Protein AF-A0A2H9MUK8-F1 (afdb_monomer)

pLDDT: mean 88.63, std 6.0, range [52.5, 94.81]

Foldseek 3Di:
DDDDDDDDDDDPDPVVSVVVLVVVVVVCVVVVHDDDHDDDDDDDDDDDKDFPDPDPDDDGDIDD

Nearest PDB structures (foldseek):
  8b2l-assembly1_R1  TM=9.076E-01  e=8.007E-03  Nicotiana tabacum
  8jiw-assembly1_BU  TM=9.199E-01  e=9.958E-03  Triticum aestivum
  6xiq-assembly1_AK  TM=5.946E-01  e=2.216E-02  Saccharomyces cerevisiae

Radius of gyration: 20.99 Å; Cα contacts (8 Å, |Δi|>4): 28; chains: 1; bounding box: 41×27×54 Å

Structure (mmCIF, N/CA/C/O backbone):
data_AF-A0A2H9MUK8-F1
#
_entry.id   AF-A0A2H9MUK8-F1
#
loop_
_atom_site.group_PDB
_atom_site.id
_atom_site.type_symbol
_atom_site.label_atom_id
_atom_site.label_alt_id
_atom_site.label_comp_id
_atom_site.label_asym_id
_atom_site.label_entity_id
_atom_site.label_seq_id
_atom_site.pdbx_PDB_ins_code
_atom_site.Cartn_x
_atom_site.Cartn_y
_atom_site.Cartn_z
_atom_site.occupancy
_atom_site.B_iso_or_equiv
_atom_site.auth_seq_id
_atom_site.auth_comp_id
_atom_site.auth_asym_id
_atom_site.auth_atom_id
_atom_site.pdbx_PDB_model_num
ATOM 1 N N . MET A 1 1 ? -13.370 19.845 23.019 1.00 52.50 1 MET A N 1
ATOM 2 C CA . MET A 1 1 ? -13.056 19.660 21.585 1.00 52.50 1 MET A CA 1
ATOM 3 C C . MET A 1 1 ? -12.368 18.320 21.414 1.00 52.50 1 MET A C 1
ATOM 5 O O . MET A 1 1 ? -11.383 18.077 22.096 1.00 52.50 1 MET A O 1
ATOM 9 N N . THR A 1 2 ? -12.881 17.434 20.567 1.00 74.06 2 THR A N 1
ATOM 10 C CA . THR A 1 2 ? -12.233 16.148 20.277 1.00 74.06 2 THR A CA 1
ATOM 11 C C . THR A 1 2 ? -11.216 16.354 19.161 1.00 74.06 2 THR A C 1
ATOM 13 O O . THR A 1 2 ? -11.591 16.671 18.034 1.00 74.06 2 THR A O 1
ATOM 16 N N . GLN A 1 3 ? -9.928 16.208 19.467 1.00 81.75 3 GLN A N 1
ATOM 17 C CA . GLN A 1 3 ? -8.866 16.355 18.476 1.00 81.75 3 GLN A CA 1
ATOM 18 C C . GLN A 1 3 ? -8.810 15.099 17.600 1.00 81.75 3 GLN A C 1
ATOM 20 O O . GLN A 1 3 ? -8.610 13.988 18.086 1.00 81.75 3 GLN A O 1
ATOM 25 N N . THR A 1 4 ? -9.029 15.262 16.296 1.00 83.81 4 THR A N 1
ATOM 26 C CA . THR A 1 4 ? -8.984 14.150 15.341 1.00 83.81 4 THR A CA 1
ATOM 27 C C . THR A 1 4 ? -7.569 13.977 14.801 1.00 83.81 4 THR A C 1
ATOM 29 O O . THR A 1 4 ? -7.060 14.871 14.126 1.00 83.81 4 THR A O 1
ATOM 32 N N . ALA A 1 5 ? -6.955 12.819 15.040 1.00 86.94 5 ALA A N 1
ATOM 33 C CA . ALA A 1 5 ? -5.687 12.439 14.424 1.00 86.94 5 ALA A CA 1
ATOM 34 C C . ALA A 1 5 ? -5.928 11.658 13.120 1.00 86.94 5 ALA A C 1
ATOM 36 O O . ALA A 1 5 ? -6.860 10.857 13.021 1.00 86.94 5 ALA A O 1
ATOM 37 N N . ARG A 1 6 ? -5.081 11.877 12.109 1.00 89.19 6 ARG A N 1
ATOM 38 C CA . ARG A 1 6 ? -5.062 11.091 10.867 1.00 89.19 6 ARG A CA 1
ATOM 39 C C . ARG A 1 6 ? -3.683 10.480 10.688 1.00 89.19 6 ARG A C 1
ATOM 41 O O . ARG A 1 6 ? -2.708 11.208 10.543 1.00 89.19 6 ARG A O 1
ATOM 48 N N . VAL A 1 7 ? -3.624 9.155 10.650 1.00 89.25 7 VAL A N 1
ATOM 49 C CA . VAL A 1 7 ? -2.389 8.403 10.412 1.00 89.25 7 VAL A CA 1
ATOM 50 C C . VAL A 1 7 ? -2.384 7.938 8.960 1.00 89.25 7 VAL A C 1
ATOM 52 O O . VAL A 1 7 ? -3.308 7.251 8.528 1.00 89.25 7 VAL A O 1
ATOM 55 N N . LYS A 1 8 ? -1.366 8.334 8.192 1.00 90.94 8 LYS A N 1
ATOM 56 C CA . LYS A 1 8 ? -1.124 7.822 6.837 1.00 90.94 8 LYS A CA 1
ATOM 57 C C . LYS A 1 8 ? 0.079 6.893 6.895 1.00 90.94 8 LYS A C 1
ATOM 59 O O . LYS A 1 8 ? 1.151 7.320 7.307 1.00 90.94 8 LYS A O 1
ATOM 64 N N . LEU A 1 9 ? -0.109 5.646 6.482 1.00 90.62 9 LEU A N 1
ATOM 65 C CA . LEU A 1 9 ? 0.961 4.661 6.415 1.00 90.62 9 LEU A CA 1
ATOM 66 C C . LEU A 1 9 ? 1.398 4.500 4.957 1.00 90.62 9 LEU A C 1
ATOM 68 O O . LEU A 1 9 ? 0.564 4.332 4.068 1.00 90.62 9 LEU A O 1
ATOM 72 N N . THR A 1 10 ? 2.702 4.550 4.715 1.00 92.06 10 THR A N 1
ATOM 73 C CA . THR A 1 10 ? 3.306 4.332 3.397 1.00 92.06 10 THR A CA 1
ATOM 74 C C . THR A 1 10 ? 4.468 3.369 3.549 1.00 92.06 10 THR A C 1
ATOM 76 O O . THR A 1 10 ? 5.337 3.581 4.390 1.00 92.06 10 THR A O 1
ATOM 79 N N . SER A 1 11 ? 4.486 2.313 2.742 1.00 91.94 11 SER A N 1
ATOM 80 C CA . SER A 1 11 ? 5.550 1.311 2.738 1.00 91.94 11 SER A CA 1
ATOM 81 C C . SER A 1 11 ? 5.742 0.760 1.330 1.00 91.94 11 SER A C 1
ATOM 83 O O . SER A 1 11 ? 4.834 0.827 0.503 1.00 91.94 11 SER A O 1
ATOM 85 N N . ILE A 1 12 ? 6.925 0.204 1.077 1.00 92.81 12 ILE A N 1
ATOM 86 C CA . ILE A 1 12 ? 7.261 -0.507 -0.164 1.00 92.81 12 ILE A CA 1
ATOM 87 C C . ILE A 1 12 ? 6.658 -1.920 -0.140 1.00 92.81 12 ILE A C 1
ATOM 89 O O . ILE A 1 12 ? 6.253 -2.449 -1.170 1.00 92.81 12 ILE A O 1
ATOM 93 N N . SER A 1 13 ? 6.568 -2.536 1.045 1.00 92.88 13 SER A N 1
ATOM 94 C CA . SER A 1 13 ? 6.060 -3.899 1.215 1.00 92.88 13 SER A CA 1
ATOM 95 C C . SER A 1 13 ? 4.649 -3.903 1.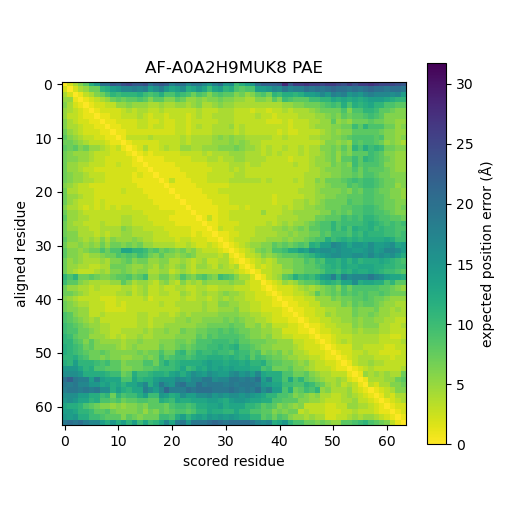807 1.00 92.88 13 SER A C 1
ATOM 97 O O . SER A 1 13 ? 4.472 -3.534 2.972 1.00 92.88 13 SER A O 1
ATOM 99 N N . LEU A 1 14 ? 3.677 -4.405 1.042 1.00 90.19 14 LEU A N 1
ATOM 100 C CA . LEU A 1 14 ? 2.287 -4.602 1.474 1.00 90.19 14 LEU A CA 1
ATOM 101 C C . LEU A 1 14 ? 2.122 -5.4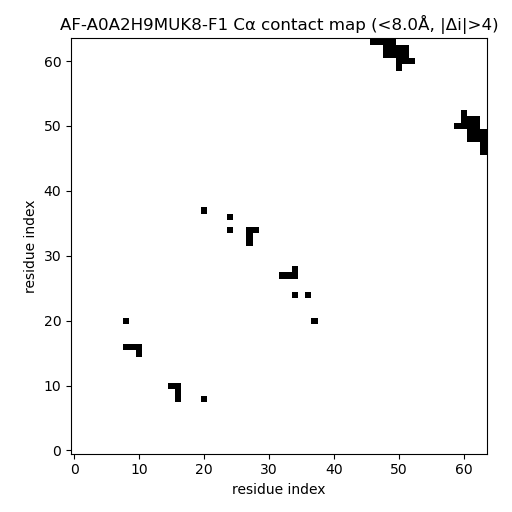94 2.724 1.00 90.19 14 LEU A C 1
ATOM 103 O O . LEU A 1 14 ? 1.468 -5.045 3.660 1.00 90.19 14 LEU A O 1
ATOM 107 N N . PRO A 1 15 ? 2.756 -6.680 2.846 1.00 93.25 15 PRO A N 1
ATOM 108 C CA . PRO A 1 15 ? 2.483 -7.563 3.987 1.00 93.25 15 PRO A CA 1
ATOM 109 C C . PRO A 1 15 ? 2.909 -6.962 5.334 1.00 93.25 15 PRO A C 1
ATOM 111 O O . PRO A 1 15 ? 2.230 -7.136 6.343 1.00 93.25 15 PRO A O 1
ATOM 114 N N . LYS A 1 16 ? 4.013 -6.200 5.361 1.00 93.25 16 LYS A N 1
ATOM 115 C CA . LYS A 1 16 ? 4.437 -5.494 6.581 1.00 93.25 16 LYS A CA 1
ATOM 116 C C . LYS A 1 16 ? 3.483 -4.346 6.921 1.00 93.25 16 LYS A C 1
ATOM 118 O O . LYS A 1 16 ? 3.232 -4.096 8.095 1.00 93.25 16 LYS A O 1
ATOM 123 N N . LEU A 1 17 ? 2.957 -3.658 5.903 1.00 93.31 17 LEU A N 1
ATOM 124 C CA . LEU A 1 17 ? 1.998 -2.568 6.076 1.00 93.31 17 LEU A CA 1
ATOM 125 C C . LEU A 1 17 ? 0.697 -3.073 6.708 1.00 93.31 17 LEU A C 1
ATOM 127 O O . LEU A 1 17 ? 0.203 -2.451 7.646 1.00 93.31 17 LEU A O 1
ATOM 131 N N . ASP A 1 18 ? 0.196 -4.217 6.241 1.00 92.19 18 ASP A N 1
ATOM 132 C CA . ASP A 1 18 ? -1.015 -4.842 6.776 1.00 92.19 18 ASP A CA 1
ATOM 133 C C . ASP A 1 18 ? -0.829 -5.293 8.228 1.00 92.19 18 ASP A C 1
ATOM 135 O O . ASP A 1 18 ? -1.703 -5.054 9.064 1.00 92.19 18 ASP A O 1
ATOM 139 N N . GLY A 1 19 ? 0.333 -5.867 8.563 1.00 94.81 19 GLY A N 1
ATOM 140 C CA . GLY A 1 19 ? 0.678 -6.223 9.943 1.00 94.81 19 GLY A CA 1
ATOM 141 C C . GLY A 1 19 ? 0.598 -5.024 10.894 1.00 94.81 19 GLY A C 1
ATOM 142 O O . GLY A 1 19 ? -0.118 -5.069 11.895 1.00 94.8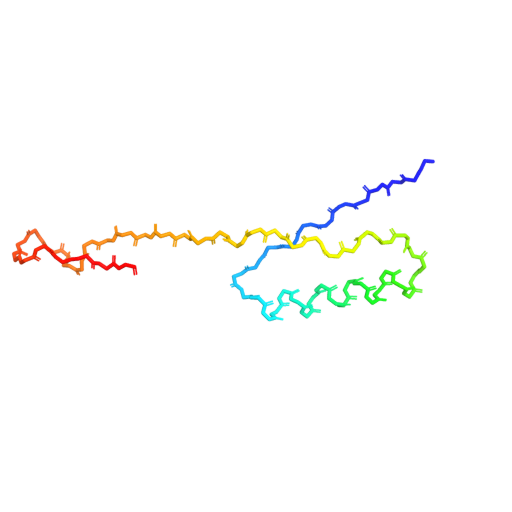1 19 GLY A O 1
ATOM 143 N N . VAL A 1 20 ? 1.255 -3.917 10.535 1.00 93.88 20 VAL A N 1
ATOM 144 C CA . VAL A 1 20 ? 1.246 -2.677 11.334 1.00 93.88 20 VAL A CA 1
ATOM 145 C C . VAL A 1 20 ? -0.154 -2.058 11.398 1.00 93.88 20 VAL A C 1
ATOM 147 O O . VAL A 1 20 ? -0.582 -1.572 12.446 1.00 93.88 20 VAL A O 1
ATOM 150 N N . CYS A 1 21 ? -0.903 -2.086 10.293 1.00 92.75 21 CYS A N 1
ATOM 151 C CA . CYS A 1 21 ? -2.265 -1.563 10.253 1.00 92.75 21 CYS A CA 1
ATOM 152 C C . CYS A 1 21 ? -3.185 -2.311 11.233 1.00 92.75 21 CYS A C 1
ATOM 154 O O . CYS A 1 21 ? -3.942 -1.685 11.983 1.00 92.75 21 CYS A O 1
ATOM 156 N N . ASN A 1 22 ? -3.070 -3.640 11.277 1.00 92.94 22 ASN A N 1
ATOM 157 C CA . ASN A 1 22 ? -3.825 -4.491 12.192 1.00 92.94 22 ASN A CA 1
ATOM 158 C C . ASN A 1 22 ? -3.463 -4.243 13.659 1.00 92.94 22 ASN A C 1
ATOM 160 O O . ASN A 1 22 ? -4.359 -4.193 14.506 1.00 92.94 22 ASN A O 1
ATOM 164 N N . GLU A 1 23 ? -2.185 -4.028 13.963 1.00 93.19 23 GLU A N 1
ATOM 165 C CA . GLU A 1 23 ? -1.733 -3.712 15.318 1.00 93.19 23 GLU A CA 1
ATOM 166 C C . GLU A 1 23 ? -2.309 -2.375 15.812 1.00 93.19 23 GLU A C 1
ATOM 168 O O . GLU A 1 23 ? -2.913 -2.316 16.888 1.00 93.19 23 GLU A O 1
ATOM 173 N N . ILE A 1 24 ? -2.238 -1.322 14.989 1.00 91.06 24 ILE A N 1
ATOM 174 C CA . ILE A 1 24 ? -2.798 0.003 15.309 1.00 91.06 24 ILE A CA 1
ATOM 175 C C . ILE A 1 24 ? -4.314 -0.083 15.523 1.00 91.06 24 ILE A C 1
ATOM 177 O O . ILE A 1 24 ? -4.850 0.496 16.473 1.00 91.06 24 ILE A O 1
ATOM 181 N N . MET A 1 25 ? -5.021 -0.832 14.673 1.00 89.69 25 MET A N 1
ATOM 182 C CA . MET A 1 25 ? -6.455 -1.066 14.851 1.00 89.69 25 MET A CA 1
ATOM 183 C C . MET A 1 25 ? -6.762 -1.839 16.136 1.00 89.69 25 MET A C 1
ATOM 185 O O . MET A 1 25 ? -7.742 -1.527 16.816 1.00 89.69 25 MET A O 1
ATOM 189 N N . GLY A 1 26 ? -5.936 -2.827 16.485 1.00 92.31 26 GLY A N 1
ATOM 190 C CA . GLY A 1 26 ? -6.052 -3.582 17.730 1.00 92.31 26 GLY A CA 1
ATOM 191 C C . GLY A 1 26 ? -5.905 -2.689 18.961 1.00 92.31 26 GLY A C 1
ATOM 192 O O . GLY A 1 26 ? -6.722 -2.775 19.878 1.00 92.31 26 GLY A O 1
ATOM 193 N N . ILE A 1 27 ? -4.922 -1.787 18.959 1.00 91.00 27 ILE A N 1
ATOM 194 C CA . ILE A 1 27 ? -4.718 -0.806 20.034 1.00 91.00 27 ILE A CA 1
ATOM 195 C C . ILE A 1 27 ? -5.915 0.149 20.119 1.00 91.00 27 ILE A C 1
ATOM 197 O O . ILE A 1 27 ? -6.472 0.336 21.197 1.00 91.00 27 ILE A O 1
ATOM 201 N N . GLY A 1 28 ? -6.381 0.689 18.989 1.00 88.75 28 GLY A N 1
ATOM 202 C CA . GLY A 1 28 ? -7.533 1.597 18.961 1.00 88.75 28 GLY A CA 1
ATOM 203 C C . GLY A 1 28 ? -8.818 0.972 19.519 1.00 88.75 28 GLY A C 1
ATOM 204 O O . GLY A 1 28 ? -9.547 1.633 20.262 1.00 88.75 28 GLY A O 1
ATOM 205 N N . LYS A 1 29 ? -9.062 -0.314 19.222 1.00 88.56 29 LYS A N 1
ATOM 206 C CA . LYS A 1 29 ? -10.186 -1.083 19.782 1.00 88.56 29 LYS A CA 1
ATOM 207 C C . LYS A 1 29 ? -10.038 -1.309 21.288 1.00 88.56 29 LYS A C 1
ATOM 209 O O . LYS A 1 29 ? -11.010 -1.116 22.009 1.00 88.56 29 LYS A O 1
ATOM 214 N N . LYS A 1 30 ? -8.842 -1.676 21.764 1.00 92.12 30 LYS A N 1
ATOM 215 C CA . LYS A 1 30 ? -8.565 -1.884 23.200 1.00 92.12 30 LYS A CA 1
ATOM 216 C C . LYS A 1 30 ? -8.753 -0.604 24.016 1.00 92.12 30 LYS A C 1
ATOM 218 O O . LYS A 1 30 ? -9.304 -0.657 25.107 1.00 92.12 30 LYS A O 1
ATOM 223 N N . THR A 1 31 ? -8.344 0.538 23.472 1.00 89.62 31 THR A N 1
ATOM 224 C CA . THR A 1 31 ? -8.462 1.846 24.136 1.00 89.62 31 THR A CA 1
ATOM 225 C C . THR A 1 31 ? -9.865 2.463 23.996 1.00 89.62 31 THR A C 1
ATOM 227 O O . THR A 1 31 ? -10.147 3.491 24.602 1.00 89.62 31 THR A O 1
ATOM 230 N N . GLY A 1 32 ? -10.768 1.866 23.205 1.00 84.62 32 GLY A N 1
ATOM 231 C CA . GLY A 1 32 ? -12.139 2.365 23.025 1.00 84.62 32 GLY A CA 1
ATOM 232 C C . 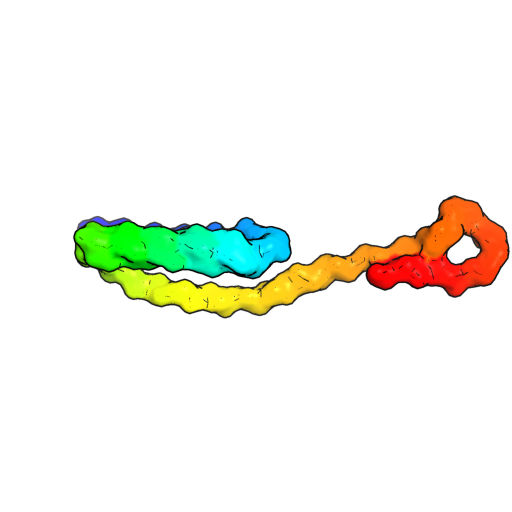GLY A 1 32 ? -12.243 3.648 22.187 1.00 84.62 32 GLY A C 1
ATOM 233 O O . GLY A 1 32 ? -13.219 4.392 22.296 1.00 84.62 32 GLY A O 1
ATOM 234 N N . VAL A 1 33 ? -11.244 3.935 21.347 1.00 86.00 33 VAL A N 1
ATOM 235 C CA . VAL A 1 33 ? -11.218 5.143 20.508 1.00 86.00 33 VAL A CA 1
ATOM 236 C C . VAL A 1 33 ? -12.095 4.936 19.270 1.00 86.00 33 VAL A C 1
ATOM 238 O O . VAL A 1 33 ? -12.122 3.858 18.679 1.00 86.00 33 VAL A O 1
ATOM 241 N N . LYS A 1 34 ? -12.803 5.982 18.823 1.00 85.19 34 LYS A N 1
ATOM 242 C CA . LYS A 1 34 ? -13.562 5.948 17.561 1.00 85.19 34 LYS A CA 1
ATOM 243 C C . LYS A 1 34 ? -12.598 5.908 16.370 1.00 85.19 34 LYS A C 1
ATOM 245 O O . LYS A 1 34 ? -12.065 6.941 15.968 1.00 85.19 34 LYS A O 1
ATOM 250 N N . VAL A 1 35 ? -12.391 4.723 15.798 1.00 85.69 35 VAL A N 1
ATOM 251 C CA . VAL A 1 35 ? -11.518 4.516 14.633 1.00 85.69 35 VAL A CA 1
ATOM 252 C C . VAL A 1 35 ? -12.343 4.551 13.345 1.00 85.69 35 VAL A C 1
ATOM 254 O O . VAL A 1 35 ? -13.345 3.851 13.221 1.00 85.69 35 VAL A O 1
ATOM 257 N N . LYS A 1 36 ? -11.909 5.344 12.360 1.00 84.50 36 LYS A N 1
ATOM 258 C CA . LYS A 1 36 ? -12.342 5.177 10.964 1.00 84.50 36 LYS A CA 1
ATOM 259 C C . LYS A 1 36 ? -11.373 4.199 10.305 1.00 84.50 36 LYS A C 1
ATOM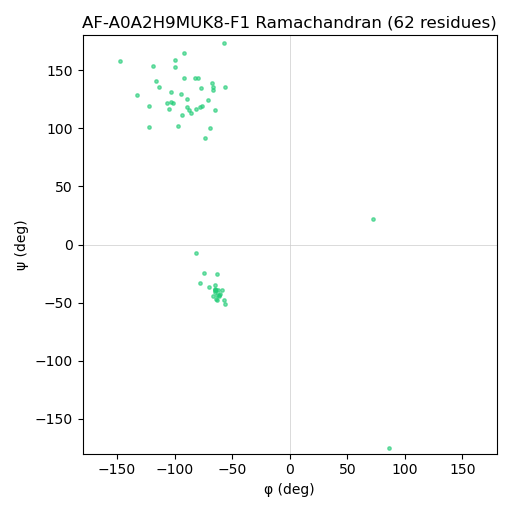 261 O O . LYS A 1 36 ? -10.168 4.406 10.405 1.00 84.50 36 LYS A O 1
ATOM 266 N N . GLY A 1 37 ? -11.918 3.127 9.730 1.00 80.62 37 GLY A N 1
ATOM 267 C CA . GLY A 1 37 ? -11.173 1.952 9.275 1.00 80.62 37 GLY A CA 1
ATOM 268 C C . GLY A 1 37 ? -10.059 2.235 8.258 1.00 80.62 37 GLY A C 1
ATOM 269 O O . GLY A 1 37 ? -9.915 3.360 7.767 1.00 80.62 37 GLY A O 1
ATOM 270 N N . PRO A 1 38 ? -9.267 1.208 7.920 1.00 87.06 38 PRO A N 1
ATOM 271 C CA . PRO A 1 38 ? -8.161 1.347 6.992 1.00 87.06 38 PRO A CA 1
ATOM 272 C C . PRO A 1 38 ? -8.731 1.691 5.621 1.00 87.06 38 PRO A C 1
ATOM 274 O O . PRO A 1 38 ? -9.496 0.929 5.039 1.00 87.06 38 PRO A O 1
ATOM 277 N N . THR A 1 39 ? -8.409 2.883 5.130 1.00 90.12 39 THR A N 1
ATOM 278 C CA . THR A 1 39 ? -8.826 3.324 3.799 1.00 90.12 39 THR A CA 1
ATOM 279 C C . THR A 1 39 ? -7.658 3.067 2.850 1.00 90.12 39 THR A C 1
ATOM 281 O O . THR A 1 39 ? -6.684 3.825 2.901 1.00 90.12 39 THR A O 1
ATOM 284 N N . PRO A 1 40 ? -7.695 1.996 2.034 1.00 89.56 40 PRO A N 1
ATOM 285 C CA . PRO A 1 40 ? -6.606 1.702 1.118 1.00 89.56 40 PRO A CA 1
ATOM 286 C C . PRO A 1 40 ? -6.536 2.786 0.044 1.00 89.56 40 PRO A C 1
ATOM 288 O O . PRO A 1 40 ? -7.543 3.172 -0.549 1.00 89.56 40 PRO A O 1
ATOM 291 N N . LEU A 1 41 ? -5.328 3.284 -0.198 1.00 9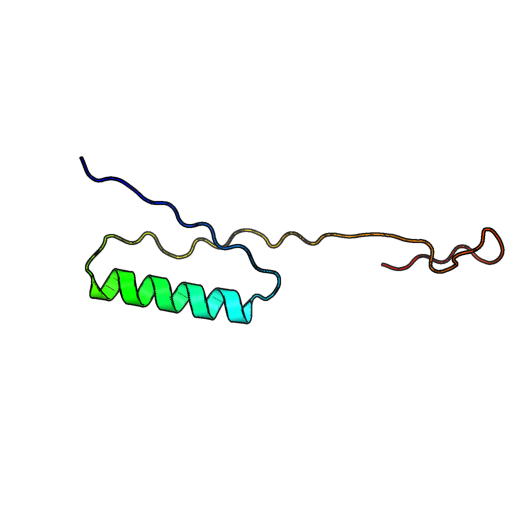1.31 41 LEU A N 1
ATOM 292 C CA . LEU A 1 41 ? -5.041 4.193 -1.300 1.00 91.31 41 LEU A CA 1
ATOM 293 C C . LEU A 1 41 ? -4.426 3.401 -2.462 1.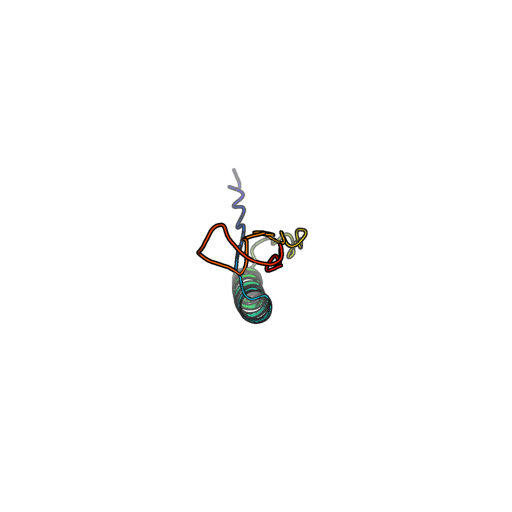00 91.31 41 LEU A C 1
ATOM 295 O O . LEU A 1 41 ? -3.766 2.388 -2.220 1.00 91.31 41 LEU A O 1
ATOM 299 N N . PRO A 1 42 ? -4.590 3.856 -3.717 1.00 92.44 42 PRO A N 1
ATOM 300 C CA . PRO A 1 42 ? -3.941 3.224 -4.859 1.00 92.44 42 PRO A CA 1
ATOM 301 C C . PRO A 1 42 ? -2.419 3.152 -4.685 1.00 92.44 42 PRO A C 1
ATOM 303 O O . PRO A 1 42 ? -1.775 4.133 -4.301 1.00 92.44 42 PRO A O 1
ATOM 306 N N . VAL A 1 43 ? -1.835 1.995 -5.007 1.00 92.38 43 VAL A N 1
ATOM 307 C CA . VAL A 1 43 ? -0.381 1.804 -4.964 1.00 92.38 43 VAL A CA 1
ATOM 308 C C . VAL A 1 43 ? 0.260 2.583 -6.106 1.00 92.38 43 VAL A C 1
ATOM 310 O O . VAL A 1 43 ? -0.057 2.374 -7.278 1.00 92.38 43 VAL A O 1
ATOM 313 N N . LYS A 1 44 ? 1.199 3.467 -5.767 1.00 91.94 44 LYS A N 1
ATOM 314 C CA . LYS A 1 44 ? 2.000 4.178 -6.764 1.00 91.94 44 LYS A CA 1
ATOM 315 C C . LYS A 1 44 ? 3.092 3.249 -7.288 1.00 91.94 44 LYS A C 1
ATOM 317 O O . LYS A 1 44 ? 3.957 2.829 -6.525 1.00 91.94 44 LYS A O 1
ATOM 322 N N . LYS A 1 45 ? 3.063 2.955 -8.589 1.00 90.69 45 LYS A N 1
ATOM 323 C CA . LYS A 1 45 ? 4.152 2.264 -9.291 1.00 90.69 45 LYS A CA 1
ATOM 324 C C . LYS A 1 45 ? 5.084 3.307 -9.898 1.00 90.69 45 LYS A C 1
ATOM 326 O O . LYS A 1 45 ? 4.682 4.035 -10.805 1.00 90.69 45 LYS A O 1
ATOM 331 N N . LEU A 1 46 ? 6.297 3.401 -9.363 1.00 91.06 46 LEU A N 1
ATOM 332 C CA . LEU A 1 46 ? 7.355 4.235 -9.926 1.00 91.06 46 LEU A CA 1
ATOM 333 C C . LEU A 1 46 ? 8.008 3.456 -11.070 1.00 91.06 46 LEU A C 1
ATOM 335 O O . LEU A 1 46 ? 8.562 2.388 -10.834 1.00 91.06 46 LEU A O 1
ATOM 339 N N . HIS A 1 47 ? 7.905 3.974 -12.293 1.00 90.94 47 HIS A N 1
ATOM 340 C CA . HIS A 1 47 ? 8.565 3.406 -13.468 1.00 90.94 47 HIS A CA 1
ATOM 341 C C . HIS A 1 47 ? 9.786 4.265 -13.794 1.00 90.94 47 HIS A C 1
ATOM 343 O O . HIS A 1 47 ? 9.643 5.473 -13.995 1.00 90.94 47 HIS A O 1
ATOM 349 N N . VAL A 1 48 ? 10.967 3.654 -13.833 1.00 91.50 48 VAL A N 1
ATOM 350 C CA . VAL A 1 48 ? 12.226 4.324 -14.174 1.00 91.50 48 VAL A CA 1
ATOM 351 C C . VAL A 1 48 ? 12.813 3.594 -15.374 1.00 91.50 48 VAL A C 1
ATOM 353 O O . VAL A 1 48 ? 13.376 2.519 -15.224 1.00 91.50 48 VAL A O 1
ATOM 356 N N . ALA A 1 49 ? 12.642 4.164 -16.567 1.00 90.94 49 ALA A N 1
ATOM 357 C CA . ALA A 1 49 ? 13.181 3.591 -17.793 1.00 90.94 49 ALA A CA 1
ATOM 358 C C . ALA A 1 49 ? 14.610 4.096 -18.015 1.00 90.94 49 ALA A C 1
ATOM 360 O O . ALA A 1 49 ? 14.829 5.292 -18.223 1.00 90.94 49 ALA A O 1
ATOM 361 N N .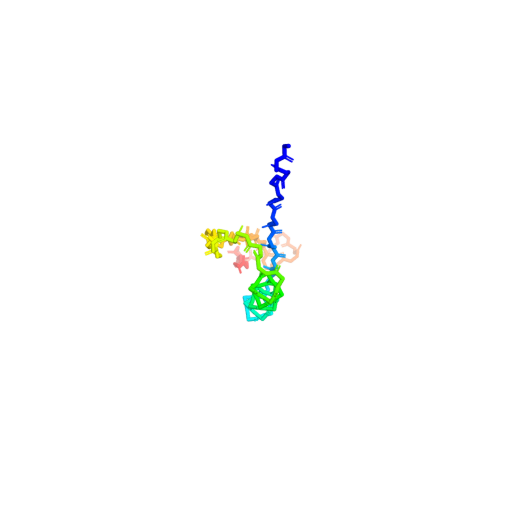 THR A 1 50 ? 15.579 3.187 -17.987 1.00 90.69 50 THR A N 1
ATOM 362 C CA . THR A 1 50 ? 16.986 3.471 -18.290 1.00 90.69 50 THR A CA 1
ATOM 363 C C . THR A 1 50 ? 17.434 2.656 -19.491 1.00 90.69 50 THR A C 1
ATOM 365 O O . THR A 1 50 ? 16.897 1.590 -19.796 1.00 90.69 50 THR A O 1
ATOM 368 N N . ARG A 1 51 ? 18.432 3.158 -20.220 1.00 90.31 51 ARG A N 1
ATOM 369 C CA . ARG A 1 51 ? 19.101 2.339 -21.230 1.00 90.31 51 ARG A CA 1
ATOM 370 C C . ARG A 1 51 ? 19.857 1.218 -20.511 1.00 90.31 51 ARG A C 1
ATOM 372 O O . ARG A 1 51 ? 20.549 1.489 -19.535 1.00 90.31 51 ARG A O 1
ATOM 379 N N . LYS A 1 52 ? 19.758 -0.019 -21.012 1.00 89.19 52 LYS A N 1
ATOM 380 C CA . LYS A 1 52 ? 20.517 -1.158 -20.457 1.00 89.19 52 LYS A CA 1
ATOM 381 C C . LYS A 1 52 ? 22.023 -0.979 -20.635 1.00 89.19 52 LYS A C 1
ATOM 383 O O . LYS A 1 52 ? 22.813 -1.362 -19.784 1.00 89.19 52 LYS A O 1
ATOM 388 N N . SER A 1 53 ? 22.410 -0.434 -21.786 1.00 89.12 53 SER A N 1
ATOM 389 C CA . SER A 1 53 ? 23.804 -0.147 -22.101 1.00 89.12 53 SER A CA 1
ATOM 390 C C . SER A 1 53 ? 24.270 1.119 -21.377 1.00 89.12 53 SER A C 1
ATOM 392 O O . SER A 1 53 ? 23.576 2.137 -21.461 1.00 89.12 53 SER A O 1
ATOM 394 N N . PRO A 1 54 ? 25.465 1.103 -20.760 1.00 90.69 54 PRO A N 1
ATOM 395 C CA . PRO A 1 54 ? 26.098 2.311 -20.244 1.00 90.69 54 PRO A CA 1
ATOM 396 C C . PRO A 1 54 ? 26.687 3.188 -21.361 1.00 90.69 54 PRO A C 1
ATOM 398 O O . PRO A 1 54 ? 26.850 4.390 -21.171 1.00 90.69 54 PRO A O 1
ATOM 401 N N . CYS A 1 55 ? 27.031 2.610 -22.520 1.00 85.94 55 CYS A N 1
ATOM 402 C CA . CYS A 1 55 ? 27.655 3.320 -23.635 1.00 85.94 55 CYS A CA 1
ATOM 403 C C . CYS A 1 55 ? 26.645 3.700 -24.728 1.00 85.94 55 CYS A C 1
ATOM 405 O O . CYS A 1 55 ? 25.582 3.091 -24.860 1.00 85.94 55 CYS A O 1
ATOM 407 N N . GLY A 1 56 ? 27.013 4.705 -25.533 1.00 84.62 56 GLY A N 1
ATOM 408 C CA . GLY A 1 56 ? 26.221 5.243 -26.644 1.00 84.62 56 GLY A CA 1
ATOM 409 C C . GLY A 1 56 ? 25.951 4.253 -27.785 1.00 84.62 56 GLY A C 1
ATOM 410 O O . GLY A 1 56 ? 24.938 4.376 -28.468 1.00 84.62 56 GLY A O 1
ATOM 411 N N . SER A 1 57 ? 26.809 3.251 -27.953 1.00 85.38 57 SER A N 1
ATOM 412 C CA . SER A 1 57 ? 26.840 2.362 -29.119 1.00 85.38 57 SER A CA 1
ATOM 413 C C . SER A 1 57 ? 25.997 1.089 -28.945 1.00 85.38 57 SER A C 1
ATOM 415 O O . SER A 1 57 ? 25.625 0.721 -27.833 1.00 85.38 57 SER A O 1
ATOM 417 N N . GLY A 1 58 ? 25.714 0.392 -30.051 1.00 86.06 58 GLY A N 1
ATOM 418 C CA . GLY A 1 58 ? 24.934 -0.854 -30.060 1.00 86.06 58 GLY A CA 1
ATOM 419 C C . GLY A 1 58 ? 23.418 -0.637 -30.128 1.00 86.06 58 GLY A C 1
ATOM 420 O O . GLY A 1 58 ? 22.946 0.487 -30.278 1.00 86.06 58 GLY A O 1
ATOM 421 N N . THR A 1 59 ? 22.650 -1.725 -30.035 1.00 87.81 59 THR A N 1
ATOM 422 C CA . THR A 1 59 ? 21.183 -1.700 -30.158 1.00 87.81 59 THR A CA 1
ATOM 423 C C . THR A 1 59 ? 20.529 -0.971 -28.983 1.00 87.81 59 THR A C 1
ATOM 425 O O . THR A 1 59 ? 20.919 -1.133 -27.823 1.00 87.81 59 THR A O 1
ATOM 428 N N . GLU A 1 60 ? 19.510 -0.165 -29.273 1.00 89.56 60 GLU A N 1
ATOM 429 C CA . GLU A 1 60 ? 18.754 0.587 -28.272 1.00 89.56 60 GLU A CA 1
ATOM 430 C C . GLU A 1 60 ? 17.835 -0.345 -27.475 1.00 89.56 60 GLU A C 1
ATOM 432 O O . GLU A 1 60 ? 16.702 -0.636 -27.851 1.00 89.56 60 GLU A O 1
ATOM 437 N N . THR A 1 61 ? 18.348 -0.847 -26.353 1.00 90.62 61 THR A N 1
ATOM 438 C CA . THR A 1 61 ? 17.583 -1.663 -25.404 1.00 90.62 61 THR A CA 1
ATOM 439 C C . THR A 1 61 ? 17.400 -0.931 -24.081 1.00 90.62 61 THR A C 1
ATOM 441 O O . THR A 1 61 ? 18.370 -0.404 -23.528 1.00 90.62 61 THR A O 1
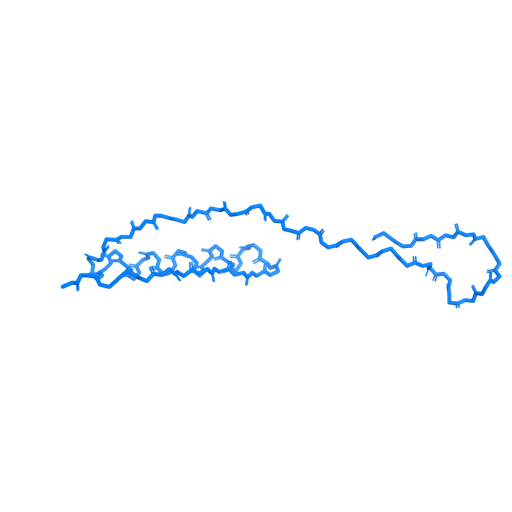ATOM 444 N N . TYR A 1 62 ? 16.182 -0.970 -23.540 1.00 90.69 62 TYR A N 1
ATOM 445 C CA . TYR A 1 62 ? 15.800 -0.293 -22.300 1.00 90.69 62 TYR A CA 1
ATOM 446 C C . TYR A 1 62 ? 15.402 -1.297 -21.220 1.00 90.69 62 TYR A C 1
ATOM 448 O O . TYR A 1 62 ? 14.791 -2.331 -21.509 1.00 90.69 62 TYR A O 1
ATOM 456 N N . GLU A 1 63 ? 15.804 -1.013 -19.988 1.00 86.19 63 GLU A N 1
ATOM 457 C CA . GLU A 1 63 ? 15.323 -1.693 -18.791 1.00 86.19 63 GLU A CA 1
ATOM 458 C C . GLU A 1 63 ? 13.993 -1.064 -18.367 1.00 86.19 63 GLU A C 1
ATOM 460 O O . GLU A 1 63 ? 13.771 0.134 -18.572 1.00 86.19 63 GLU A O 1
ATOM 465 N N . LYS A 1 64 ? 13.079 -1.895 -17.869 1.00 77.12 64 LYS A N 1
ATOM 466 C CA . LYS A 1 64 ? 11.718 -1.501 -17.510 1.00 77.12 64 LYS A CA 1
ATOM 467 C C . LYS A 1 64 ? 11.527 -1.561 -16.006 1.00 77.12 64 LYS A C 1
ATOM 469 O O . LYS A 1 64 ? 12.000 -2.558 -15.422 1.00 77.12 64 LYS A O 1
#

Mean predicted aligned error: 6.42 Å

Solvent-accessible surface area (backbone atoms only — not comparable to full-atom values): 4629 Å² total; per-residue (Å²): 134,87,85,82,84,82,89,84,87,85,71,94,51,65,73,63,47,52,54,54,51,51,50,56,51,50,50,37,59,76,72,68,51,93,75,79,74,92,75,87,72,87,84,84,81,86,82,69,78,42,64,67,57,94,60,94,71,79,82,94,48,68,44,118

Secondary structure (DSSP, 8-state):
--PPP------S-HHHHHHHHHHHHHHHHHTT--PPP--PPPPP-----EES-SSS-S---EE-

Sequence (64 aa):
MTQTARVKLTSISLPKLDGVCNEIMGIGKKTGVKVKGPTPLPVKKLHVATRKSPCGSGTETYEK